Protein AF-A0A1D2QMP4-F1 (afdb_monomer_lite)

Secondary structure (DSSP, 8-state):
------B-SSSSTTS--B-HHHHHHHHHHHHHHHHHHS-SS-EEEEPTTS-HHHHHHHHHHHHHTT-EEEEHHHHHHS-HHHHHHHHHHSS-EEEE----GGG-

Sequence (104 aa):
MMNNIILSNDNNIADNQFTYPDLRKRCVELAAVLSEMLHCEQGLIIDDNESAIGLYITMLAALELEYAFCFASEWQALTTEQRNEISQCHMSIVKVKLLSVDNI

Structure (mmCIF, N/CA/C/O backbone):
data_AF-A0A1D2QMP4-F1
#
_entry.id   AF-A0A1D2QMP4-F1
#
loop_
_atom_site.group_PDB
_atom_site.id
_atom_site.type_symbol
_atom_site.label_atom_id
_atom_site.label_alt_id
_atom_site.label_comp_id
_atom_site.label_asym_id
_atom_site.label_entity_id
_atom_site.label_seq_id
_atom_site.pdbx_PDB_ins_code
_atom_site.Cartn_x
_atom_site.Cartn_y
_atom_site.Cartn_z
_atom_site.occupancy
_atom_site.B_iso_or_equiv
_atom_site.auth_seq_id
_atom_site.auth_comp_id
_atom_site.auth_asym_id
_atom_site.auth_atom_id
_atom_site.pdbx_PDB_model_num
ATOM 1 N N . MET A 1 1 ? 28.568 -7.081 -12.905 1.00 36.41 1 MET A N 1
ATOM 2 C CA . MET A 1 1 ? 27.370 -7.849 -13.300 1.00 36.41 1 MET A CA 1
ATOM 3 C C . MET A 1 1 ? 26.258 -7.436 -12.355 1.00 36.41 1 MET A C 1
ATOM 5 O O . MET A 1 1 ? 26.428 -7.613 -11.158 1.00 36.41 1 MET A O 1
ATOM 9 N N . MET A 1 2 ? 25.209 -6.777 -12.849 1.00 34.34 2 MET A N 1
ATOM 10 C CA . MET A 1 2 ? 24.017 -6.489 -12.043 1.00 34.34 2 MET A CA 1
ATOM 11 C C . MET A 1 2 ? 2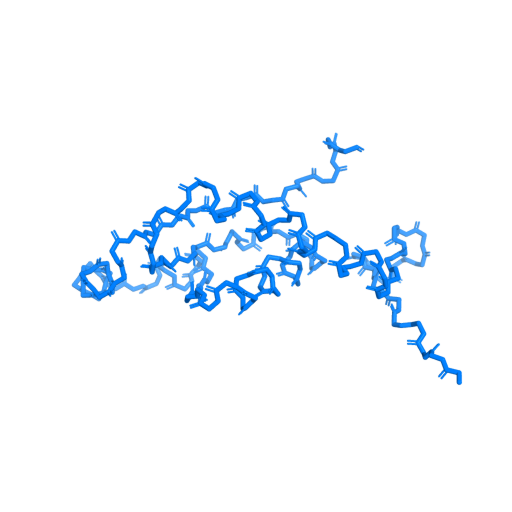3.199 -7.777 -11.976 1.00 34.34 2 MET A C 1
ATOM 13 O O . MET A 1 2 ? 22.803 -8.302 -13.013 1.00 34.34 2 MET A O 1
ATOM 17 N N . ASN A 1 3 ? 23.015 -8.315 -10.772 1.00 38.47 3 ASN A N 1
ATOM 18 C CA . ASN A 1 3 ? 22.132 -9.454 -10.561 1.00 38.47 3 ASN A CA 1
ATOM 19 C C . ASN A 1 3 ? 20.699 -8.984 -10.819 1.00 38.47 3 ASN A C 1
ATOM 21 O O . ASN A 1 3 ? 20.159 -8.190 -10.052 1.00 38.47 3 ASN A O 1
ATOM 25 N N . ASN A 1 4 ? 20.101 -9.457 -11.909 1.00 45.50 4 ASN A N 1
ATOM 26 C CA . ASN A 1 4 ? 18.684 -9.257 -12.166 1.00 45.50 4 ASN A CA 1
ATOM 27 C C . ASN A 1 4 ? 17.916 -10.099 -11.146 1.00 45.50 4 ASN A C 1
ATOM 29 O O . ASN A 1 4 ? 17.859 -11.321 -11.263 1.00 45.50 4 ASN A O 1
ATOM 33 N N . ILE A 1 5 ? 17.381 -9.451 -10.114 1.00 51.88 5 ILE A N 1
ATOM 34 C CA . ILE A 1 5 ? 16.391 -10.077 -9.241 1.00 51.88 5 ILE A CA 1
ATOM 35 C C . ILE A 1 5 ? 15.132 -10.232 -10.093 1.00 51.88 5 ILE A C 1
ATOM 37 O O . ILE A 1 5 ? 14.594 -9.233 -10.567 1.00 51.88 5 ILE A O 1
ATOM 41 N N . ILE A 1 6 ? 14.733 -11.479 -10.337 1.00 54.69 6 ILE A N 1
ATOM 42 C CA . ILE A 1 6 ? 13.496 -11.818 -11.038 1.00 54.69 6 ILE A CA 1
ATOM 43 C C . ILE A 1 6 ? 12.424 -11.990 -9.968 1.00 54.69 6 ILE A C 1
ATOM 45 O O . ILE A 1 6 ? 12.557 -12.851 -9.099 1.00 54.69 6 ILE A O 1
ATOM 49 N N . LEU A 1 7 ? 11.389 -11.156 -10.023 1.00 53.84 7 LEU A N 1
ATOM 50 C CA . LEU A 1 7 ? 10.202 -11.290 -9.184 1.00 53.84 7 LEU A CA 1
ATOM 51 C C . LEU A 1 7 ? 9.103 -11.948 -10.024 1.00 53.84 7 LEU A C 1
ATOM 53 O O . LEU A 1 7 ? 8.860 -11.507 -11.148 1.00 53.84 7 LEU A O 1
ATOM 57 N N . SER A 1 8 ? 8.472 -12.997 -9.497 1.00 52.41 8 SER A N 1
ATOM 58 C CA . SER A 1 8 ? 7.335 -13.686 -10.115 1.00 52.41 8 SER A CA 1
ATOM 59 C C . SER A 1 8 ? 6.153 -13.692 -9.144 1.00 52.41 8 SER A C 1
ATOM 61 O O . SER A 1 8 ? 6.343 -13.798 -7.931 1.00 52.41 8 SER A O 1
ATOM 63 N N . ASN A 1 9 ? 4.935 -13.542 -9.673 1.00 50.28 9 ASN A N 1
ATOM 64 C CA . ASN A 1 9 ? 3.708 -13.578 -8.865 1.00 50.28 9 ASN A CA 1
ATOM 65 C C . ASN A 1 9 ? 3.398 -14.983 -8.330 1.00 50.28 9 ASN A C 1
ATOM 67 O O . ASN A 1 9 ? 2.793 -15.095 -7.269 1.00 50.28 9 ASN A O 1
ATOM 71 N N . ASP A 1 10 ? 3.866 -16.026 -9.020 1.00 50.78 10 ASP A N 1
ATOM 72 C CA . ASP A 1 10 ? 3.755 -17.421 -8.607 1.00 50.78 10 ASP A CA 1
ATOM 73 C C . ASP A 1 10 ? 5.117 -18.127 -8.664 1.00 50.78 10 ASP A C 1
ATOM 75 O O . ASP A 1 10 ? 6.025 -17.725 -9.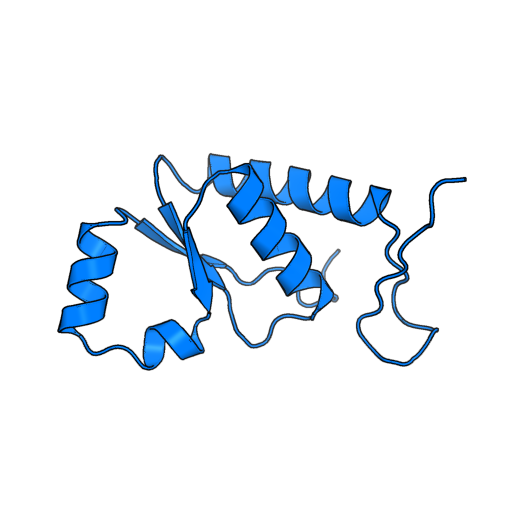396 1.00 50.78 10 ASP A O 1
ATOM 79 N N . ASN A 1 11 ? 5.246 -19.257 -7.956 1.00 47.75 11 ASN A N 1
ATOM 80 C CA . ASN A 1 11 ? 6.373 -20.195 -8.117 1.00 47.75 11 ASN A CA 1
ATOM 81 C C . ASN A 1 11 ? 6.420 -20.834 -9.528 1.00 47.75 11 ASN A C 1
ATOM 83 O O . ASN A 1 11 ? 7.271 -21.683 -9.800 1.00 47.75 11 ASN A O 1
ATOM 87 N N . ASN A 1 12 ? 5.504 -20.452 -10.423 1.00 43.41 12 ASN A N 1
ATOM 88 C CA . ASN A 1 12 ? 5.515 -20.805 -11.831 1.00 43.41 12 ASN A CA 1
ATOM 89 C C . ASN A 1 12 ? 6.339 -19.786 -12.624 1.00 43.41 12 ASN A C 1
ATOM 91 O O . ASN A 1 12 ? 5.984 -18.623 -12.775 1.00 43.41 12 ASN A O 1
ATOM 95 N N . ILE A 1 13 ? 7.424 -20.280 -13.213 1.00 49.38 13 ILE A N 1
ATOM 96 C CA . ILE A 1 13 ? 8.429 -19.543 -14.001 1.00 49.38 13 ILE A CA 1
ATOM 97 C C . ILE A 1 13 ? 7.835 -18.875 -15.272 1.00 49.38 13 ILE A C 1
ATOM 99 O O . ILE A 1 13 ? 8.530 -18.132 -15.968 1.00 49.38 13 ILE A O 1
ATOM 103 N N . ALA A 1 14 ? 6.555 -19.125 -15.573 1.00 47.00 14 ALA A N 1
ATOM 104 C CA . ALA A 1 14 ? 5.835 -18.608 -16.734 1.00 47.00 14 ALA A CA 1
ATOM 105 C C . ALA A 1 14 ? 5.113 -17.266 -16.497 1.00 47.00 14 ALA A C 1
ATOM 107 O O . ALA A 1 14 ? 4.763 -16.616 -17.480 1.00 47.00 14 ALA A O 1
ATOM 108 N N . ASP A 1 15 ? 4.924 -16.830 -15.246 1.00 49.53 15 ASP A N 1
ATOM 109 C CA . ASP A 1 15 ? 4.228 -15.573 -14.950 1.00 49.53 15 ASP A CA 1
ATOM 110 C C . ASP A 1 15 ? 5.197 -14.391 -14.849 1.00 49.53 15 ASP A C 1
ATOM 112 O O . ASP A 1 15 ? 6.122 -14.391 -14.037 1.00 49.53 15 ASP A O 1
ATOM 116 N N . ASN A 1 16 ? 4.961 -13.392 -15.708 1.00 55.91 16 ASN A N 1
ATOM 117 C CA . ASN A 1 16 ? 5.466 -12.014 -15.682 1.00 55.91 16 ASN A CA 1
ATOM 118 C C . ASN A 1 16 ? 6.777 -11.808 -14.906 1.00 55.91 16 ASN A C 1
ATOM 120 O O . ASN A 1 16 ? 6.783 -11.293 -13.788 1.00 55.91 16 ASN A O 1
ATOM 124 N N . GLN A 1 17 ? 7.899 -12.171 -15.531 1.00 62.28 17 GLN A N 1
ATOM 125 C CA . GLN A 1 17 ? 9.227 -11.889 -14.991 1.00 62.28 17 GLN A CA 1
ATOM 126 C C . GLN A 1 17 ? 9.456 -10.376 -14.948 1.00 62.28 17 GLN A C 1
ATOM 128 O O . GLN A 1 17 ? 9.630 -9.738 -15.986 1.00 62.28 17 GLN A O 1
ATOM 133 N N . PHE A 1 18 ? 9.474 -9.805 -13.746 1.00 65.00 18 PHE A N 1
ATOM 134 C CA . PHE A 1 18 ? 9.845 -8.409 -13.544 1.00 65.00 18 PHE A CA 1
ATOM 135 C C . PHE A 1 18 ? 11.347 -8.291 -13.321 1.00 65.00 18 PHE A C 1
ATOM 137 O O . PHE A 1 18 ? 11.900 -8.931 -12.423 1.00 65.00 18 PHE A O 1
ATOM 144 N N . THR A 1 19 ? 12.011 -7.449 -14.114 1.00 76.88 19 THR A N 1
ATOM 145 C CA . THR A 1 19 ? 13.393 -7.060 -13.831 1.00 76.88 19 THR A CA 1
ATOM 146 C C . THR A 1 19 ? 13.429 -5.893 -12.844 1.00 76.88 19 THR A C 1
ATOM 148 O O . THR A 1 19 ? 12.463 -5.142 -12.698 1.00 76.88 19 THR A O 1
ATOM 151 N N . TYR A 1 20 ? 14.566 -5.691 -12.174 1.00 75.62 20 TYR A N 1
ATOM 152 C CA . TYR A 1 20 ? 14.741 -4.545 -11.277 1.00 75.62 20 TYR A CA 1
ATOM 153 C C . TYR A 1 20 ? 14.513 -3.180 -11.971 1.00 75.62 20 TYR A C 1
ATOM 155 O O . TYR A 1 20 ? 13.842 -2.329 -11.385 1.00 75.62 20 TYR A O 1
ATOM 163 N N . PRO A 1 21 ? 14.993 -2.941 -13.212 1.00 80.44 21 PRO A N 1
ATOM 164 C CA . PRO A 1 21 ? 14.616 -1.750 -13.975 1.00 80.44 21 PRO A CA 1
ATOM 165 C C . PRO A 1 21 ? 13.104 -1.576 -14.173 1.00 80.44 21 PRO A C 1
ATOM 167 O O . PRO A 1 21 ? 12.607 -0.461 -14.010 1.00 80.44 21 PRO A O 1
ATOM 170 N N . ASP A 1 22 ? 12.374 -2.654 -14.479 1.00 79.88 22 ASP A N 1
ATOM 171 C CA . ASP A 1 22 ? 10.917 -2.601 -14.663 1.00 79.88 22 ASP A CA 1
ATOM 172 C C . ASP A 1 22 ? 10.213 -2.253 -13.352 1.00 79.88 22 ASP A C 1
ATOM 174 O O . ASP A 1 22 ? 9.342 -1.383 -13.321 1.00 79.88 22 ASP A O 1
ATOM 178 N N . LEU A 1 23 ? 10.645 -2.876 -12.251 1.00 77.44 23 LEU A N 1
ATOM 179 C CA . LEU A 1 23 ? 10.138 -2.597 -10.912 1.00 77.44 23 LEU A CA 1
ATOM 180 C C . LEU A 1 23 ? 10.344 -1.122 -10.557 1.00 77.44 23 LEU A C 1
ATOM 182 O O . LEU A 1 23 ? 9.395 -0.438 -10.185 1.00 77.44 23 LEU A O 1
ATOM 186 N N . ARG A 1 24 ? 11.568 -0.609 -10.736 1.00 83.44 24 ARG A N 1
ATOM 187 C CA . ARG A 1 24 ? 11.904 0.787 -10.436 1.00 83.44 24 ARG A CA 1
ATOM 188 C C . ARG A 1 24 ? 11.067 1.757 -11.262 1.00 83.44 24 ARG A C 1
ATOM 190 O O . ARG A 1 24 ? 10.576 2.742 -10.720 1.00 83.44 24 ARG A O 1
ATOM 197 N N . LYS A 1 25 ? 10.880 1.476 -12.554 1.00 85.94 25 LYS A N 1
ATOM 198 C CA . LYS A 1 25 ? 10.029 2.291 -13.426 1.00 85.94 25 LYS A CA 1
ATOM 199 C C . LYS A 1 25 ? 8.593 2.342 -12.900 1.00 85.94 25 LYS A C 1
ATOM 201 O O . LYS A 1 25 ? 8.056 3.435 -12.750 1.00 85.94 25 LYS A O 1
ATOM 206 N N . ARG A 1 26 ? 8.003 1.191 -12.559 1.00 82.94 26 ARG A N 1
ATOM 207 C CA . ARG A 1 26 ? 6.643 1.125 -11.996 1.00 82.94 26 ARG A CA 1
ATOM 208 C C . ARG A 1 26 ? 6.518 1.837 -10.653 1.00 82.94 26 ARG A C 1
ATOM 210 O O . ARG A 1 26 ? 5.520 2.510 -10.431 1.00 82.94 26 ARG A O 1
ATOM 217 N N . CYS A 1 27 ? 7.529 1.737 -9.790 1.00 85.62 27 CYS A N 1
ATOM 218 C CA . CYS A 1 27 ? 7.549 2.451 -8.512 1.00 85.62 27 CYS A CA 1
ATOM 219 C C . CYS A 1 27 ? 7.518 3.969 -8.721 1.00 85.62 27 CYS A C 1
ATOM 221 O O . CYS A 1 27 ? 6.729 4.651 -8.081 1.00 85.62 27 CYS A O 1
ATOM 223 N N . VAL A 1 28 ? 8.328 4.494 -9.649 1.00 88.12 28 VAL A N 1
ATOM 224 C CA . VAL A 1 28 ? 8.364 5.934 -9.959 1.00 88.12 28 VAL A CA 1
ATOM 225 C C . VAL A 1 28 ? 7.055 6.407 -10.596 1.00 88.12 28 VAL A C 1
ATOM 227 O O . VAL A 1 28 ? 6.545 7.457 -10.215 1.00 88.12 28 VAL A O 1
ATOM 230 N N . GLU A 1 29 ? 6.495 5.638 -11.536 1.00 86.81 29 GLU A N 1
ATOM 231 C CA . GLU A 1 29 ? 5.188 5.937 -12.144 1.00 86.81 29 GLU A CA 1
ATOM 232 C C . GLU A 1 29 ? 4.094 6.024 -11.078 1.00 86.81 29 GLU A C 1
ATOM 234 O O . GLU A 1 29 ? 3.315 6.976 -11.054 1.00 86.81 29 GLU A O 1
ATOM 239 N N . LEU A 1 30 ? 4.066 5.056 -10.163 1.00 85.25 30 LEU A N 1
ATOM 240 C CA . LEU A 1 30 ? 3.097 5.042 -9.084 1.00 85.25 30 LEU A CA 1
ATOM 241 C C . LEU A 1 30 ? 3.316 6.182 -8.086 1.00 85.25 30 LEU A C 1
ATOM 243 O O . LEU A 1 30 ? 2.352 6.828 -7.687 1.00 85.25 30 LEU A O 1
ATOM 247 N N . ALA A 1 31 ? 4.561 6.448 -7.693 1.00 85.69 31 ALA A N 1
ATOM 248 C CA . ALA A 1 31 ? 4.883 7.545 -6.790 1.00 85.69 31 ALA A CA 1
ATOM 249 C C . ALA A 1 31 ? 4.431 8.893 -7.375 1.00 85.69 31 ALA A C 1
ATOM 251 O O . ALA A 1 31 ? 3.855 9.709 -6.661 1.00 85.69 31 ALA A O 1
ATOM 252 N N . ALA A 1 32 ? 4.596 9.107 -8.684 1.00 86.38 32 ALA A N 1
ATOM 253 C CA . ALA A 1 32 ? 4.084 10.302 -9.349 1.00 86.38 32 ALA A CA 1
ATOM 254 C C . ALA A 1 32 ? 2.554 10.410 -9.218 1.00 86.38 32 ALA A C 1
ATOM 256 O O . ALA A 1 32 ? 2.057 11.429 -8.741 1.00 86.38 32 ALA A O 1
ATOM 257 N N . VAL A 1 33 ? 1.815 9.339 -9.536 1.00 83.56 33 VAL A N 1
ATOM 258 C CA . VAL A 1 33 ? 0.344 9.307 -9.405 1.00 83.56 33 VAL A CA 1
ATOM 259 C C . VAL A 1 33 ? -0.098 9.560 -7.962 1.00 83.56 33 VAL A C 1
ATOM 261 O O . VAL A 1 33 ? -0.988 10.373 -7.721 1.00 83.56 33 VAL A O 1
ATOM 264 N N . LEU A 1 34 ? 0.536 8.899 -6.990 1.00 79.50 34 LEU A N 1
ATOM 265 C CA . LEU A 1 34 ? 0.241 9.094 -5.572 1.00 79.50 34 LEU A CA 1
ATOM 266 C C . LEU A 1 34 ? 0.529 10.536 -5.145 1.00 79.50 34 LEU A C 1
ATOM 268 O O . LEU A 1 34 ? -0.312 11.132 -4.490 1.00 79.50 34 LEU A O 1
ATO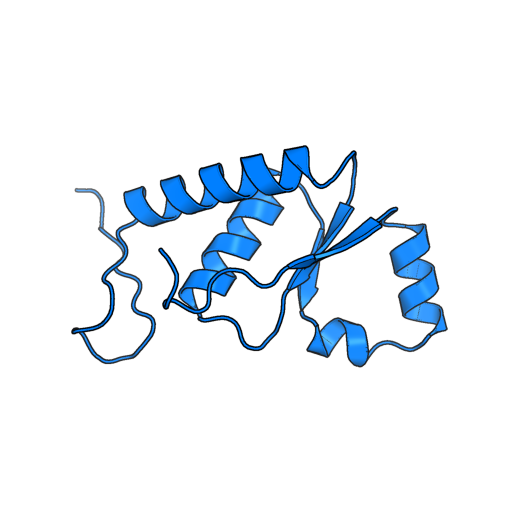M 272 N N . SER A 1 35 ? 1.643 11.135 -5.569 1.00 82.31 35 SER A N 1
ATOM 273 C CA . SER A 1 35 ? 1.967 12.530 -5.238 1.00 82.31 35 SER A CA 1
ATOM 274 C C . SER A 1 35 ? 0.973 13.548 -5.816 1.00 82.31 35 SER A C 1
ATOM 276 O O . SER A 1 35 ? 0.736 14.593 -5.213 1.00 82.31 35 SER A O 1
ATOM 278 N N . GLU A 1 36 ? 0.362 13.248 -6.968 1.00 80.38 36 GLU A N 1
ATOM 279 C CA . GLU A 1 36 ? -0.672 14.091 -7.578 1.00 80.38 36 GLU A CA 1
ATOM 280 C C . GLU A 1 36 ? -2.028 13.934 -6.879 1.00 80.38 36 GLU A C 1
ATOM 282 O O . GLU A 1 36 ? -2.743 14.918 -6.683 1.00 80.38 36 GLU A O 1
ATOM 287 N N . MET A 1 37 ? -2.382 12.704 -6.493 1.00 72.06 37 MET A N 1
ATOM 288 C CA . MET A 1 37 ? -3.640 12.395 -5.807 1.00 72.06 37 MET A CA 1
ATOM 289 C C . MET A 1 37 ? -3.634 12.809 -4.330 1.00 72.06 37 MET A C 1
ATOM 291 O O . MET A 1 37 ? -4.694 13.086 -3.767 1.00 72.06 37 MET A O 1
ATOM 295 N N . LEU A 1 38 ? -2.459 12.822 -3.701 1.00 67.38 38 LEU A N 1
ATOM 296 C CA . LEU A 1 38 ? -2.271 12.972 -2.263 1.00 67.38 38 LEU A CA 1
ATOM 297 C C . LEU A 1 38 ? -1.518 14.277 -1.985 1.00 67.38 38 LEU A C 1
ATOM 299 O O . LEU A 1 38 ? -0.300 14.372 -2.104 1.00 67.38 38 LEU A O 1
ATOM 303 N N . HIS A 1 39 ? -2.248 15.326 -1.615 1.00 58.84 39 HIS A N 1
ATOM 304 C CA . HIS A 1 39 ? -1.644 16.596 -1.215 1.00 58.84 39 HIS A CA 1
ATOM 305 C C . HIS A 1 39 ? -1.135 16.513 0.246 1.00 58.84 39 HIS A C 1
ATOM 307 O O . HIS A 1 39 ? -1.944 16.565 1.168 1.00 58.84 39 HIS A O 1
ATOM 313 N N . CYS A 1 40 ? 0.193 16.410 0.432 1.00 54.56 40 CYS A N 1
ATOM 314 C CA . CYS A 1 40 ? 0.977 16.482 1.696 1.00 54.56 40 CYS A CA 1
ATOM 315 C C . CYS A 1 40 ? 0.777 15.375 2.764 1.00 54.56 40 CYS A C 1
ATOM 317 O O . CYS A 1 40 ? -0.354 15.044 3.082 1.00 54.56 40 CYS A O 1
ATOM 319 N N . GLU A 1 41 ? 1.890 14.882 3.353 1.00 58.88 41 GLU A N 1
ATOM 320 C CA . GLU A 1 41 ? 2.020 13.922 4.488 1.00 58.88 41 GLU A CA 1
ATOM 321 C C . GLU A 1 41 ? 0.825 12.972 4.691 1.00 58.88 41 GLU A C 1
ATOM 323 O O . GLU A 1 41 ? -0.011 13.156 5.581 1.00 58.88 41 GLU A O 1
ATOM 328 N N . GLN A 1 42 ? 0.747 11.937 3.850 1.00 69.38 42 GLN A N 1
ATOM 329 C CA . GLN A 1 42 ? -0.374 10.996 3.838 1.00 69.38 42 GLN A CA 1
ATOM 330 C C . GLN A 1 42 ? 0.063 9.574 4.190 1.00 69.38 42 GLN A C 1
ATOM 332 O O . GLN A 1 42 ? 1.209 9.177 3.984 1.00 69.38 42 GLN A O 1
ATOM 337 N N . GLY A 1 43 ? -0.877 8.817 4.753 1.00 77.06 43 GLY A N 1
ATOM 338 C CA . GLY A 1 43 ? -0.748 7.385 4.979 1.00 77.06 43 GLY A CA 1
ATOM 339 C C . GLY A 1 43 ? -1.427 6.591 3.861 1.00 77.06 43 GLY A C 1
ATOM 340 O O . GLY A 1 43 ? -2.448 7.012 3.318 1.00 77.06 43 GLY A O 1
ATOM 341 N N . LEU A 1 44 ? -0.913 5.412 3.528 1.00 81.00 44 LEU A N 1
ATOM 342 C CA . LEU A 1 44 ? -1.565 4.484 2.604 1.00 81.00 44 LEU A CA 1
ATOM 343 C C . LEU A 1 44 ? -2.145 3.286 3.359 1.00 81.00 44 LEU A C 1
ATOM 345 O O . LEU A 1 44 ? -1.480 2.686 4.202 1.00 81.00 44 LEU A O 1
ATOM 349 N N . ILE A 1 45 ? -3.373 2.900 3.014 1.00 82.56 45 ILE A N 1
ATOM 350 C CA . ILE A 1 45 ? -3.896 1.565 3.322 1.00 82.56 45 ILE A CA 1
ATOM 351 C C . ILE A 1 45 ? -3.781 0.725 2.056 1.00 82.56 45 ILE A C 1
ATOM 353 O O . ILE A 1 45 ? -4.437 1.006 1.050 1.00 82.56 45 ILE A O 1
ATOM 357 N N . ILE A 1 46 ? -2.969 -0.321 2.121 1.00 82.88 46 ILE A N 1
ATOM 358 C CA . ILE A 1 46 ? -2.740 -1.250 1.016 1.00 82.88 46 ILE A CA 1
ATOM 359 C C . ILE A 1 46 ? -3.704 -2.431 1.165 1.00 82.88 46 ILE A C 1
ATOM 361 O O . ILE A 1 46 ? -3.832 -2.998 2.250 1.00 82.88 46 ILE A O 1
ATOM 365 N N . ASP A 1 47 ? -4.425 -2.786 0.100 1.00 80.12 47 ASP A N 1
ATOM 366 C CA . ASP A 1 47 ? -5.324 -3.946 0.123 1.00 80.12 47 ASP A CA 1
ATOM 367 C C . ASP A 1 47 ? -4.520 -5.253 0.254 1.00 80.12 47 ASP A C 1
ATOM 369 O O . ASP A 1 47 ? -3.541 -5.462 -0.459 1.00 80.12 47 ASP A O 1
ATOM 373 N N . ASP A 1 48 ? -4.940 -6.148 1.153 1.00 78.50 48 ASP A N 1
ATOM 374 C CA . ASP A 1 48 ? -4.263 -7.432 1.384 1.00 78.50 48 ASP A CA 1
ATOM 375 C C . ASP A 1 48 ? -4.363 -8.389 0.186 1.00 78.50 48 ASP A C 1
ATOM 377 O O . ASP A 1 48 ? -3.600 -9.346 0.095 1.00 78.50 48 ASP A O 1
ATOM 381 N N . ASN A 1 49 ? -5.316 -8.157 -0.723 1.00 74.62 49 ASN A N 1
ATOM 382 C CA . ASN A 1 49 ? -5.555 -9.021 -1.883 1.00 74.62 49 ASN A CA 1
ATOM 383 C C . ASN A 1 49 ? -4.689 -8.665 -3.098 1.00 74.62 49 ASN A C 1
ATOM 385 O O . ASN A 1 49 ? -4.967 -9.131 -4.206 1.00 74.62 49 ASN A O 1
ATOM 389 N N . GLU A 1 50 ? -3.690 -7.806 -2.921 1.00 68.56 50 GLU A N 1
ATOM 390 C CA . GLU A 1 50 ? -2.763 -7.477 -3.990 1.00 68.56 50 GLU A CA 1
ATOM 391 C C . GLU A 1 50 ? -1.791 -8.614 -4.286 1.00 68.56 50 GLU A C 1
ATOM 393 O O . GLU A 1 50 ? -1.406 -9.402 -3.420 1.00 68.56 50 GLU A O 1
ATOM 398 N N . SER A 1 51 ? -1.354 -8.677 -5.542 1.00 74.38 51 SER A N 1
ATOM 399 C CA . SER A 1 51 ? -0.273 -9.588 -5.913 1.00 74.38 51 SER A CA 1
ATOM 400 C C . SER A 1 51 ? 1.016 -9.234 -5.165 1.00 74.38 51 SER A C 1
ATOM 402 O O . SER A 1 51 ? 1.250 -8.065 -4.855 1.00 74.38 51 SER A O 1
ATOM 404 N N . ALA A 1 52 ? 1.896 -10.210 -4.915 1.00 75.06 52 ALA A N 1
ATOM 405 C CA . ALA A 1 52 ? 3.159 -9.956 -4.217 1.00 75.06 52 ALA A CA 1
ATOM 406 C C . ALA A 1 52 ? 3.976 -8.839 -4.896 1.00 75.06 52 ALA A C 1
ATOM 408 O O . ALA A 1 52 ? 4.510 -7.961 -4.221 1.00 75.06 52 ALA A O 1
ATOM 409 N N . ILE A 1 53 ? 4.017 -8.819 -6.234 1.00 75.81 53 ILE A N 1
ATOM 410 C CA . ILE A 1 53 ? 4.687 -7.756 -6.996 1.00 75.81 53 ILE A CA 1
ATOM 411 C C . ILE A 1 53 ? 3.971 -6.409 -6.817 1.00 75.81 53 ILE A C 1
ATOM 413 O O . ILE A 1 53 ? 4.635 -5.394 -6.607 1.00 75.81 53 ILE A O 1
ATOM 417 N N . GLY A 1 54 ? 2.635 -6.392 -6.856 1.00 75.62 54 GLY A N 1
ATOM 418 C CA . GLY A 1 54 ? 1.833 -5.190 -6.601 1.00 75.62 54 GLY A CA 1
ATOM 419 C C . GLY A 1 54 ? 2.084 -4.604 -5.210 1.00 75.62 54 GLY A C 1
ATOM 420 O O . GLY A 1 54 ? 2.288 -3.395 -5.076 1.00 75.62 54 GLY A O 1
ATOM 421 N N . LEU A 1 55 ? 2.184 -5.461 -4.190 1.00 79.19 55 LEU A N 1
ATOM 422 C CA . LEU A 1 55 ? 2.558 -5.072 -2.831 1.00 79.19 55 LEU A CA 1
ATOM 423 C C . LEU A 1 55 ? 3.949 -4.440 -2.787 1.00 79.19 55 LEU A C 1
ATOM 425 O O . LEU A 1 55 ? 4.095 -3.330 -2.278 1.00 79.19 55 LEU A O 1
ATOM 429 N N . TYR A 1 56 ? 4.955 -5.091 -3.380 1.00 81.81 56 TYR A N 1
ATOM 430 C CA . TYR A 1 56 ? 6.316 -4.552 -3.433 1.00 81.81 56 TYR A CA 1
ATOM 431 C C . TYR A 1 56 ? 6.377 -3.184 -4.117 1.00 81.81 56 TYR A C 1
ATOM 433 O O . TYR A 1 56 ? 7.001 -2.268 -3.585 1.00 81.81 56 TYR A O 1
ATOM 441 N N . ILE A 1 57 ? 5.721 -3.027 -5.269 1.00 84.00 57 ILE A N 1
ATOM 442 C CA . ILE A 1 57 ? 5.686 -1.751 -5.998 1.00 84.00 57 ILE A CA 1
ATOM 443 C C . ILE A 1 57 ? 5.030 -0.664 -5.142 1.00 84.00 57 ILE A C 1
ATOM 445 O O . ILE A 1 57 ? 5.559 0.442 -5.047 1.00 84.00 57 ILE A O 1
ATOM 449 N N . THR A 1 58 ? 3.908 -0.981 -4.495 1.00 83.44 58 THR A N 1
ATOM 450 C CA . THR A 1 58 ? 3.153 -0.019 -3.682 1.00 83.44 58 THR A CA 1
ATOM 451 C C . THR A 1 58 ? 3.942 0.422 -2.454 1.00 83.44 58 THR A C 1
ATOM 453 O O . THR A 1 58 ? 4.034 1.617 -2.184 1.00 83.44 58 THR A O 1
ATOM 456 N N . MET A 1 59 ? 4.571 -0.520 -1.747 1.00 85.38 59 MET A N 1
ATOM 457 C CA . MET A 1 59 ? 5.419 -0.220 -0.591 1.00 85.38 59 MET A CA 1
ATOM 458 C C . MET A 1 59 ? 6.633 0.625 -0.987 1.00 85.38 59 MET A C 1
ATOM 460 O O . MET A 1 59 ? 6.949 1.600 -0.313 1.00 85.38 59 MET A O 1
ATOM 464 N N . LEU A 1 60 ? 7.303 0.290 -2.094 1.00 87.00 60 LEU A N 1
ATOM 465 C CA . LEU A 1 60 ? 8.449 1.061 -2.578 1.00 87.00 60 LEU A CA 1
ATOM 466 C C . LEU A 1 60 ? 8.044 2.475 -3.006 1.00 87.00 60 LEU A C 1
ATOM 468 O O . LEU A 1 60 ? 8.730 3.425 -2.650 1.00 87.00 60 LEU A O 1
ATOM 472 N N . ALA A 1 61 ? 6.919 2.635 -3.707 1.00 86.50 61 ALA A N 1
ATOM 473 C CA . ALA A 1 61 ? 6.412 3.955 -4.076 1.00 86.50 61 ALA A CA 1
ATOM 474 C C . ALA A 1 61 ? 6.048 4.805 -2.847 1.00 86.50 61 ALA A C 1
ATOM 476 O O . ALA A 1 61 ? 6.329 5.999 -2.834 1.00 86.50 61 ALA A O 1
ATOM 477 N N . ALA A 1 62 ? 5.471 4.195 -1.807 1.00 85.25 62 ALA A N 1
ATOM 478 C CA . ALA A 1 62 ? 5.191 4.874 -0.544 1.00 85.25 62 ALA A CA 1
ATOM 479 C C . ALA A 1 62 ? 6.478 5.373 0.129 1.00 85.25 62 ALA A C 1
ATOM 481 O O . ALA A 1 62 ? 6.545 6.523 0.552 1.00 85.25 62 ALA A O 1
ATOM 482 N N . LEU A 1 63 ? 7.515 4.529 0.174 1.00 85.94 63 LEU A N 1
ATOM 483 C CA . LEU A 1 63 ? 8.813 4.881 0.751 1.00 85.94 63 LEU A CA 1
ATOM 484 C C . LEU A 1 63 ? 9.514 6.006 -0.022 1.00 85.94 63 LEU A C 1
ATOM 486 O O . LEU A 1 63 ? 10.084 6.888 0.610 1.00 85.94 63 LEU A O 1
ATOM 490 N N . GLU A 1 64 ? 9.443 6.011 -1.356 1.00 86.88 64 GLU A N 1
ATOM 491 C CA . GLU A 1 64 ? 10.001 7.098 -2.183 1.00 86.88 64 GLU A CA 1
ATOM 492 C C . GLU A 1 64 ? 9.312 8.451 -1.940 1.00 86.88 64 GLU A C 1
ATOM 494 O O . GLU A 1 64 ? 9.908 9.500 -2.171 1.00 86.88 64 GLU A O 1
ATOM 499 N N . LEU A 1 65 ? 8.064 8.438 -1.465 1.00 84.94 65 LEU A N 1
ATOM 500 C CA . LEU A 1 65 ? 7.310 9.637 -1.087 1.00 84.94 65 LEU A CA 1
ATOM 501 C C . LEU A 1 65 ? 7.388 9.960 0.410 1.00 84.94 65 LEU A C 1
ATOM 503 O O . LEU A 1 65 ? 6.744 10.909 0.854 1.00 84.94 65 LEU A O 1
ATOM 507 N N . GLU A 1 66 ? 8.132 9.168 1.186 1.00 85.69 66 GLU A N 1
ATOM 508 C CA . GLU A 1 66 ? 8.174 9.242 2.652 1.00 85.69 66 GLU A CA 1
ATOM 509 C C . GLU A 1 66 ? 6.780 9.101 3.303 1.00 85.69 66 GLU A C 1
ATOM 511 O O . GLU A 1 66 ? 6.508 9.631 4.380 1.00 85.69 66 GLU A O 1
ATOM 516 N N . TYR A 1 67 ? 5.873 8.366 2.655 1.00 83.50 67 TYR A N 1
ATOM 517 C CA . TYR A 1 67 ? 4.532 8.101 3.168 1.00 83.50 67 TYR A CA 1
ATOM 518 C C . TYR A 1 67 ? 4.536 6.918 4.132 1.00 83.50 67 TYR A C 1
ATOM 520 O O . TYR A 1 67 ? 5.164 5.882 3.894 1.00 83.50 67 TYR A O 1
ATOM 528 N N . ALA A 1 68 ? 3.768 7.047 5.214 1.00 82.19 68 ALA A N 1
ATOM 529 C CA . ALA A 1 68 ? 3.445 5.908 6.063 1.00 82.19 68 ALA A CA 1
ATOM 530 C C . ALA A 1 68 ? 2.517 4.951 5.302 1.00 82.19 68 ALA A C 1
ATOM 532 O O . ALA A 1 68 ? 1.712 5.379 4.476 1.00 82.19 68 ALA A O 1
ATOM 533 N N . PHE A 1 69 ? 2.575 3.654 5.586 1.00 83.88 69 PHE A N 1
ATOM 534 C CA . PHE A 1 69 ? 1.612 2.704 5.035 1.00 83.88 69 PHE A CA 1
ATOM 535 C C . PHE A 1 69 ? 1.326 1.564 6.011 1.00 83.88 69 PHE A C 1
ATOM 537 O O . PHE A 1 69 ? 2.147 1.247 6.870 1.00 83.88 69 PHE A O 1
ATOM 544 N N . CYS A 1 70 ? 0.156 0.950 5.868 1.00 86.12 70 CYS A N 1
ATOM 545 C CA . CYS A 1 70 ? -0.240 -0.271 6.568 1.00 86.12 70 CYS A CA 1
ATOM 546 C C . CYS A 1 70 ? -1.138 -1.126 5.670 1.00 86.12 70 CYS A C 1
ATOM 548 O O . CYS A 1 70 ? -1.681 -0.636 4.672 1.00 86.12 70 CYS A O 1
ATOM 550 N N . PHE A 1 71 ? -1.313 -2.397 6.016 1.00 85.88 71 PHE A N 1
ATOM 551 C CA . PHE A 1 71 ? -2.244 -3.264 5.303 1.00 85.88 71 PHE A CA 1
ATOM 552 C C . PHE A 1 71 ? -3.687 -3.073 5.787 1.00 85.88 71 PHE A C 1
ATOM 554 O O . PHE A 1 71 ? -3.946 -2.689 6.930 1.00 85.88 71 PHE A O 1
ATOM 561 N N . ALA A 1 72 ? -4.663 -3.348 4.921 1.00 84.94 72 ALA A N 1
ATOM 562 C CA . ALA A 1 72 ? -6.074 -3.180 5.255 1.00 84.94 72 ALA A CA 1
ATOM 563 C C . ALA A 1 72 ? -6.519 -4.103 6.403 1.00 84.94 72 ALA A C 1
ATOM 565 O O . ALA A 1 72 ? -7.329 -3.679 7.230 1.00 84.94 72 ALA A O 1
ATOM 566 N N . SER A 1 73 ? -5.975 -5.316 6.502 1.00 86.06 73 SER A N 1
ATOM 567 C CA . SER A 1 73 ? -6.217 -6.235 7.617 1.00 86.06 73 SER A CA 1
ATOM 568 C C . SER A 1 73 ? -5.694 -5.681 8.944 1.00 86.06 73 SER A C 1
ATOM 570 O O . SER A 1 73 ? -6.408 -5.721 9.949 1.00 86.06 73 SER A O 1
ATOM 572 N N . GLU A 1 74 ? -4.501 -5.082 8.940 1.00 88.38 74 GLU A N 1
ATOM 573 C CA . GLU A 1 74 ? -3.918 -4.410 10.105 1.00 88.38 74 GLU A CA 1
ATOM 574 C C . GLU A 1 74 ? -4.780 -3.218 10.523 1.00 88.38 74 GLU A C 1
ATOM 576 O O . GLU A 1 74 ? -5.126 -3.087 11.695 1.00 88.38 74 GLU A O 1
ATOM 581 N N . TRP A 1 75 ? -5.221 -2.402 9.561 1.00 87.88 75 TRP A N 1
ATOM 582 C CA . TRP A 1 75 ? -6.116 -1.273 9.815 1.00 87.88 75 TRP A CA 1
ATOM 583 C C . TRP A 1 75 ? -7.461 -1.703 10.415 1.00 87.88 75 TRP A C 1
ATOM 585 O O . TRP A 1 75 ? -7.997 -1.044 11.307 1.00 87.88 75 TRP A O 1
ATOM 595 N N . GLN A 1 76 ? -8.029 -2.813 9.940 1.00 87.38 76 GLN A N 1
ATOM 596 C CA . GLN A 1 76 ? -9.304 -3.338 10.433 1.00 87.38 76 GLN A CA 1
ATOM 597 C C . GLN A 1 76 ? -9.206 -3.920 11.844 1.00 87.38 76 GLN A C 1
ATOM 599 O O . GLN A 1 76 ? -10.188 -3.851 12.587 1.00 87.38 76 GLN A O 1
ATOM 604 N N . ALA A 1 77 ? -8.047 -4.466 12.217 1.00 92.75 77 ALA A N 1
ATOM 605 C CA . ALA A 1 77 ? -7.807 -5.022 13.545 1.00 92.75 77 ALA A CA 1
ATOM 606 C C . ALA A 1 77 ? -7.738 -3.947 14.647 1.00 92.75 77 ALA A C 1
ATOM 608 O O . ALA A 1 77 ? -7.924 -4.262 15.823 1.00 92.75 77 ALA A O 1
ATOM 609 N N . LEU A 1 78 ? -7.500 -2.685 14.281 1.00 89.94 78 LEU A N 1
ATOM 610 C CA . LEU A 1 78 ? -7.440 -1.566 15.217 1.00 89.94 78 LEU A CA 1
ATOM 611 C C . LEU A 1 78 ? -8.819 -1.192 15.771 1.00 89.94 78 LEU A C 1
ATOM 613 O O . LEU A 1 78 ? -9.835 -1.195 15.059 1.00 89.94 78 LEU A O 1
ATOM 617 N N . THR A 1 79 ? -8.850 -0.760 17.033 1.00 94.25 79 THR A N 1
ATOM 618 C CA . THR A 1 79 ? -10.057 -0.157 17.611 1.00 94.25 79 THR A CA 1
ATOM 619 C C . THR A 1 79 ? -10.386 1.167 16.922 1.00 94.25 79 THR A C 1
ATOM 621 O O . THR A 1 79 ? -9.569 1.759 16.209 1.00 94.25 79 THR A O 1
ATOM 624 N N . THR A 1 80 ? -11.610 1.651 17.125 1.00 89.25 80 THR A N 1
ATOM 625 C CA . THR A 1 80 ? -12.033 2.955 16.606 1.00 89.25 80 THR A CA 1
ATOM 626 C C . THR A 1 80 ? -11.158 4.083 17.160 1.00 89.25 80 THR A C 1
ATOM 628 O O . THR A 1 80 ? -10.780 4.976 16.407 1.00 89.25 80 THR A O 1
ATOM 631 N N . GLU A 1 81 ? -10.785 4.036 18.444 1.00 91.94 81 GLU A N 1
ATOM 632 C CA . GLU A 1 81 ? -9.908 5.040 19.061 1.00 91.94 81 GLU A CA 1
ATOM 633 C C . GLU A 1 81 ? -8.522 5.067 18.412 1.00 91.94 81 GLU A C 1
ATOM 635 O O . GLU A 1 81 ? -8.045 6.139 18.053 1.00 91.94 81 GLU A O 1
ATOM 640 N N . GLN A 1 82 ? -7.914 3.900 18.183 1.00 88.94 82 GLN A N 1
ATOM 641 C CA . GLN A 1 82 ? -6.596 3.796 17.547 1.00 88.94 82 GLN A CA 1
ATOM 642 C C . GLN A 1 82 ? -6.613 4.328 16.110 1.00 88.94 82 GLN A C 1
ATOM 644 O O . GLN A 1 82 ? -5.719 5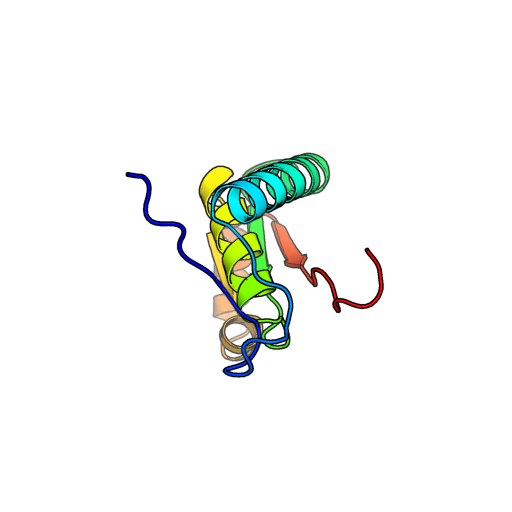.064 15.702 1.00 88.94 82 GLN A O 1
ATOM 649 N N . ARG A 1 83 ? -7.660 4.009 15.338 1.00 85.88 83 ARG A N 1
ATOM 650 C CA . ARG A 1 83 ? -7.821 4.540 13.975 1.00 85.88 83 ARG A CA 1
ATOM 651 C C . ARG A 1 83 ? -7.997 6.052 13.962 1.00 85.88 83 ARG A C 1
ATOM 653 O O . ARG A 1 83 ? -7.468 6.712 13.069 1.00 85.88 83 ARG A O 1
ATOM 660 N N . ASN A 1 84 ? -8.714 6.600 14.940 1.00 84.19 84 ASN A N 1
ATOM 661 C CA . ASN A 1 84 ? -8.888 8.042 15.074 1.00 84.19 84 ASN A CA 1
ATOM 662 C C . ASN A 1 84 ? -7.568 8.736 15.423 1.00 84.19 84 ASN A C 1
ATOM 664 O O . ASN A 1 84 ? -7.261 9.754 14.814 1.00 84.19 84 ASN A O 1
ATOM 668 N N . GLU A 1 85 ? -6.782 8.177 16.343 1.00 85.12 85 GLU A N 1
ATOM 669 C CA . GLU A 1 85 ? -5.457 8.697 16.697 1.00 85.12 85 GLU A CA 1
ATOM 670 C C . GLU A 1 85 ? -4.524 8.709 15.477 1.00 85.12 85 GLU A C 1
ATOM 672 O O . GLU A 1 85 ? -3.960 9.745 15.134 1.00 85.12 85 GLU A O 1
ATOM 677 N N . ILE A 1 86 ? -4.458 7.601 14.733 1.00 81.06 86 ILE A N 1
ATOM 678 C CA . ILE A 1 86 ? -3.631 7.511 13.521 1.00 81.06 86 ILE A CA 1
ATOM 679 C C . ILE A 1 86 ? -4.121 8.482 12.440 1.00 81.06 86 ILE A C 1
ATOM 681 O O . ILE A 1 86 ? -3.308 9.165 11.829 1.00 81.06 86 ILE A O 1
ATOM 685 N N . SER A 1 87 ? -5.434 8.601 12.223 1.00 76.06 87 SER A N 1
ATOM 686 C CA . SER A 1 87 ? -5.989 9.538 11.228 1.00 76.06 87 SER A CA 1
ATOM 687 C C . SER A 1 87 ? -5.769 11.007 11.610 1.00 76.06 87 SER A C 1
ATOM 689 O O . SER A 1 87 ? -5.724 11.872 10.741 1.00 76.06 87 SER A O 1
ATOM 691 N N . GLN A 1 88 ? -5.647 11.311 12.905 1.00 75.12 88 GLN A N 1
ATOM 692 C CA . GLN A 1 88 ? -5.295 12.650 13.385 1.00 75.12 88 GLN A CA 1
ATOM 693 C C . GLN A 1 88 ? -3.806 12.954 13.187 1.00 75.12 88 GLN A C 1
ATOM 695 O O . GLN A 1 88 ? -3.459 14.098 12.901 1.00 75.12 88 GLN A O 1
ATOM 700 N N . CYS A 1 89 ? -2.936 11.948 13.315 1.00 71.44 89 CYS A N 1
ATOM 701 C CA . CYS A 1 89 ? -1.501 12.077 13.059 1.00 71.44 89 CYS A CA 1
ATOM 702 C C . CYS A 1 89 ? -1.151 12.078 11.563 1.00 71.44 89 CYS A C 1
ATOM 704 O O . CYS A 1 89 ? -0.194 12.733 11.164 1.00 71.44 89 CYS A O 1
ATOM 706 N N . HIS A 1 90 ? -1.918 11.364 10.740 1.00 63.56 90 HIS A N 1
ATOM 707 C CA . HIS A 1 90 ? -1.692 11.209 9.306 1.00 63.56 90 HIS A CA 1
ATOM 708 C C . HIS A 1 90 ? -2.916 11.753 8.567 1.00 63.56 90 HIS A C 1
ATOM 710 O O . HIS A 1 90 ? -3.923 11.062 8.425 1.00 63.56 90 HIS A O 1
ATOM 716 N N . MET A 1 91 ? -2.831 13.018 8.137 1.00 56.06 91 MET A N 1
ATOM 717 C CA . MET A 1 91 ? -3.959 13.867 7.714 1.00 56.06 91 MET A CA 1
ATOM 718 C C . MET A 1 91 ? -4.837 13.310 6.585 1.00 56.06 91 MET A C 1
ATOM 720 O O . MET A 1 91 ? -5.898 13.869 6.307 1.00 56.06 91 MET A O 1
ATOM 724 N N . SER A 1 92 ? -4.441 12.236 5.908 1.00 61.44 92 SER A N 1
ATOM 725 C CA . SER A 1 92 ? -5.264 11.549 4.916 1.00 61.44 92 SER A CA 1
ATOM 726 C C . SER A 1 92 ? -4.769 10.123 4.742 1.00 61.44 92 SER A C 1
ATOM 728 O O . SER A 1 92 ? -3.567 9.892 4.611 1.00 61.44 92 SER A O 1
ATOM 730 N N . ILE A 1 93 ? -5.701 9.171 4.753 1.00 59.19 93 ILE A N 1
ATOM 731 C CA . ILE A 1 93 ? -5.405 7.765 4.509 1.00 59.19 93 ILE A CA 1
ATOM 732 C C . ILE A 1 93 ? -6.105 7.334 3.232 1.00 59.19 93 ILE A C 1
ATOM 734 O O . ILE A 1 93 ? -7.335 7.379 3.151 1.00 59.19 93 ILE A O 1
ATOM 738 N N . VAL A 1 94 ? -5.331 6.896 2.242 1.00 59.00 94 VAL A N 1
ATOM 739 C CA . VAL A 1 94 ? -5.886 6.472 0.957 1.00 59.00 94 VAL A CA 1
ATOM 740 C C . VAL A 1 94 ? -5.774 4.976 0.788 1.00 59.00 94 VAL A C 1
ATOM 742 O O . VAL A 1 94 ? -4.703 4.385 0.914 1.00 59.00 94 VAL A O 1
ATOM 745 N N . LYS A 1 95 ? -6.925 4.360 0.503 1.00 55.19 95 LYS A N 1
ATOM 746 C CA . LYS A 1 95 ? -6.985 2.956 0.136 1.00 55.19 95 LYS A CA 1
ATOM 747 C C . LYS A 1 95 ? -6.541 2.816 -1.311 1.00 55.19 95 LYS A C 1
ATOM 749 O O . LYS A 1 95 ? -7.229 3.279 -2.221 1.00 55.19 95 LYS A O 1
ATOM 754 N N . VAL A 1 96 ? -5.416 2.150 -1.507 1.00 53.44 96 VAL A N 1
ATOM 755 C CA . VAL A 1 96 ? -4.847 1.917 -2.826 1.00 53.44 96 VAL A CA 1
ATOM 756 C C . VAL A 1 96 ? -5.080 0.456 -3.200 1.00 53.44 96 VAL A C 1
ATOM 758 O O . VAL A 1 96 ? -4.664 -0.452 -2.484 1.00 53.44 96 VAL A O 1
ATOM 761 N N . LYS A 1 97 ? -5.780 0.243 -4.318 1.00 52.03 97 LYS A N 1
ATOM 762 C CA . LYS A 1 97 ? -5.880 -1.051 -4.997 1.00 52.03 97 LYS A CA 1
ATOM 763 C C . LYS A 1 97 ? -5.202 -0.892 -6.351 1.00 52.03 97 LYS A C 1
ATOM 765 O O . LYS A 1 97 ? -5.740 -0.220 -7.231 1.00 52.03 97 LYS A O 1
ATOM 770 N N . LEU A 1 98 ? -3.999 -1.423 -6.486 1.00 51.66 98 LEU A N 1
ATOM 771 C CA . LEU A 1 98 ? -3.188 -1.309 -7.683 1.00 51.66 98 LEU A CA 1
ATOM 772 C C . LEU A 1 98 ? -3.122 -2.634 -8.411 1.00 51.66 98 LEU A C 1
ATOM 774 O O . LEU A 1 98 ? -2.297 -3.482 -8.109 1.00 51.66 98 LEU A O 1
ATOM 778 N N . LEU A 1 99 ? -3.885 -2.674 -9.503 1.00 40.72 99 LEU A N 1
ATOM 779 C CA . LEU A 1 99 ? -3.663 -3.577 -10.624 1.00 40.72 99 LEU A CA 1
ATOM 780 C C . LEU A 1 99 ? -3.962 -5.042 -10.277 1.00 40.72 99 LEU A C 1
ATOM 782 O O . LEU A 1 99 ? -3.068 -5.879 -10.164 1.00 40.72 99 LEU A O 1
ATOM 786 N N . SER A 1 100 ? -5.253 -5.401 -10.323 1.00 34.59 100 SER A N 1
ATOM 787 C CA . SER A 1 100 ? -5.565 -6.692 -10.942 1.00 34.59 100 SER A CA 1
ATOM 788 C C . SER A 1 100 ? -4.900 -6.664 -12.314 1.00 34.59 100 SER A C 1
ATOM 790 O O . SER A 1 100 ? -5.156 -5.743 -13.094 1.00 34.59 100 SER A O 1
ATOM 792 N N . VAL A 1 101 ? -4.030 -7.631 -12.571 1.00 37.69 101 VAL A N 1
ATOM 793 C CA . VAL A 1 101 ? -3.12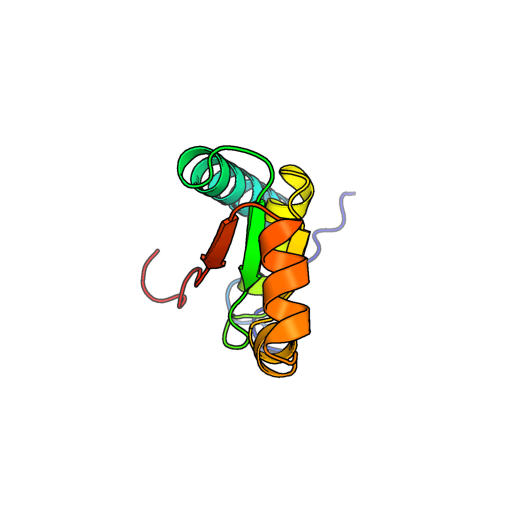0 -7.731 -13.726 1.00 37.69 101 VAL A CA 1
ATOM 794 C C . VAL A 1 101 ? -3.853 -7.695 -15.089 1.00 37.69 101 VAL A C 1
ATOM 796 O O . VAL A 1 101 ? -3.222 -7.681 -16.134 1.00 37.69 101 VAL A O 1
ATOM 799 N N . ASP A 1 102 ? -5.181 -7.591 -15.093 1.00 31.22 102 ASP A N 1
ATOM 800 C CA . ASP A 1 102 ? -6.055 -7.619 -16.263 1.00 31.22 102 ASP A CA 1
ATOM 801 C C . ASP A 1 102 ? -6.260 -6.274 -16.990 1.00 31.22 102 ASP A C 1
ATOM 803 O O . ASP A 1 102 ? -7.051 -6.238 -17.927 1.00 31.22 102 ASP A O 1
ATOM 807 N N . ASN A 1 103 ? -5.615 -5.163 -16.600 1.00 26.83 103 ASN A N 1
ATOM 808 C CA . ASN A 1 103 ? -5.821 -3.858 -17.269 1.00 26.83 103 ASN A CA 1
ATOM 809 C C . ASN A 1 103 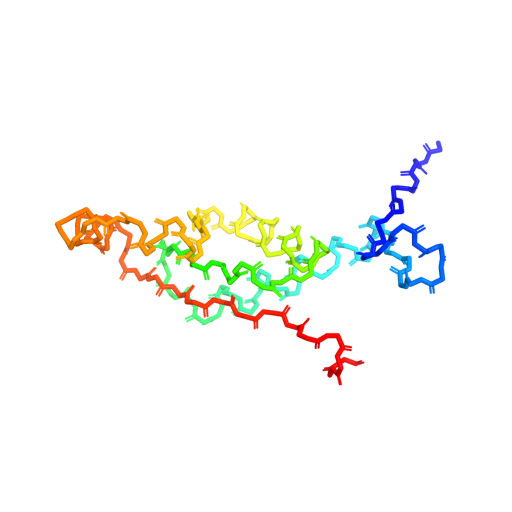? -4.559 -2.972 -17.410 1.00 26.83 103 ASN A C 1
ATOM 811 O O . ASN A 1 103 ? -4.626 -1.755 -17.223 1.00 26.83 103 ASN A O 1
ATOM 815 N N . ILE A 1 104 ? -3.418 -3.562 -17.784 1.00 34.22 104 ILE A N 1
ATOM 816 C CA . ILE A 1 104 ? -2.310 -2.839 -18.447 1.00 34.22 104 ILE A CA 1
ATOM 817 C C . ILE A 1 104 ? -2.040 -3.481 -19.801 1.00 34.22 104 ILE A C 1
ATOM 819 O O . ILE A 1 104 ? -1.907 -4.722 -19.830 1.00 34.22 104 ILE A O 1
#

Organism: NCBI:txid62101

Radius of gyration: 15.21 Å; chains: 1; bounding box: 39×37×38 Å

pLDDT: mean 70.94, std 17.33, range [26.83, 94.25]

Foldseek 3Di:
DDPFDFDALDPDPPGDTDTPVNLVVLLVVVLVVCCVVDPDQAEEAEEPPDGPSRVSSVVSNCVVVVHHYDYPVVLVPDDPVVNVVVCVVGVYYYYDDDDPVPPD